Protein AF-A0A532C440-F1 (afdb_monomer)

Nearest PDB structures (foldseek):
  8b2l-assembly1_S1  TM=4.451E-01  e=2.153E+00  Nicotiana tabacum
  6th6-assembly1_BQ  TM=4.194E-01  e=4.060E+00  Thermococcus kodakarensis KOD1
  1vlc-assembly1_A-2  TM=3.822E-01  e=8.694E+00  Thermotoga maritima

pLDDT: mean 82.46, std 15.95, range [37.84, 97.25]

Secondary structure (DSSP, 8-state):
--------TTHHHHHHHHHHHHHHHHHHHHHHHHHHHHHHHHHHHHHHHHHHHHSPPP-S----------HHHHHHH-SSSPPHHHHHHHHHHHHHTT-S-EEE-----S---SHHHHHHHHHHHHHHHHTTEEE-------S-------

Solvent-accessible surface area (backbone atoms only — not comparable to full-atom values): 9547 Å² total; per-residue (Å²): 133,88,81,87,82,83,77,77,83,71,56,65,66,53,55,52,51,54,50,51,53,51,51,52,50,51,52,50,52,49,50,49,46,69,66,41,61,59,59,52,50,52,50,50,51,55,50,49,53,51,45,46,69,77,56,60,81,78,81,87,68,80,93,72,83,87,88,78,90,47,74,68,52,35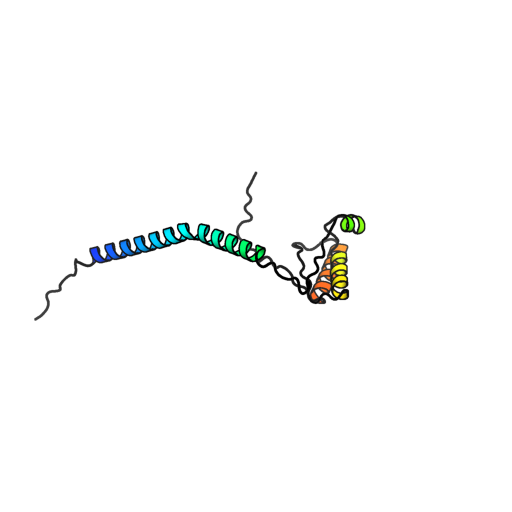,72,73,74,43,70,82,85,68,63,38,43,59,54,20,54,49,54,51,50,48,43,75,74,67,52,82,65,44,78,50,94,71,90,78,92,70,82,51,85,49,77,68,33,45,55,8,48,54,44,24,53,49,40,48,70,74,42,59,56,46,72,79,76,82,83,77,74,97,71,75,88,70,91,71,83,137

Structure (mmCIF, N/CA/C/O backbone):
data_AF-A0A532C440-F1
#
_entry.id   AF-A0A532C440-F1
#
loop_
_atom_site.group_PDB
_atom_site.id
_atom_site.type_symbol
_atom_site.label_atom_id
_atom_site.label_alt_id
_atom_site.label_comp_id
_atom_site.label_asym_id
_atom_site.label_entity_id
_atom_site.label_seq_id
_atom_site.pdbx_PDB_ins_code
_atom_site.Cartn_x
_atom_site.Cartn_y
_atom_site.Cartn_z
_atom_site.occupancy
_atom_site.B_iso_or_equiv
_atom_site.auth_seq_id
_atom_site.auth_comp_id
_atom_site.auth_asym_id
_atom_site.auth_atom_id
_atom_site.pdbx_PDB_model_num
ATOM 1 N N . MET A 1 1 ? -11.428 55.504 66.925 1.00 37.84 1 MET A N 1
ATOM 2 C CA . MET A 1 1 ? -10.744 55.033 65.698 1.00 37.84 1 MET A CA 1
ATOM 3 C C . MET A 1 1 ? -10.077 53.702 66.033 1.00 37.84 1 MET A C 1
ATOM 5 O O . MET A 1 1 ? -9.370 53.668 67.023 1.00 37.84 1 MET A O 1
ATOM 9 N N . SER A 1 2 ? -10.497 52.566 65.455 1.00 51.28 2 SER A N 1
ATOM 10 C CA . SER A 1 2 ? -10.005 52.047 64.154 1.00 51.28 2 SER A CA 1
ATOM 11 C C . SER A 1 2 ? -8.482 51.802 64.246 1.00 51.28 2 SER A C 1
ATOM 13 O O . SER A 1 2 ? -7.776 52.776 64.452 1.00 51.28 2 SER A O 1
ATOM 15 N N . LEU A 1 3 ? -7.858 50.620 64.175 1.00 49.94 3 LEU A N 1
ATOM 16 C CA . LEU A 1 3 ? -8.181 49.266 63.715 1.00 49.94 3 LEU A CA 1
ATOM 17 C C . LEU A 1 3 ? -7.253 48.290 64.465 1.00 49.94 3 LEU A C 1
ATOM 19 O O . LEU A 1 3 ? -6.048 48.533 64.506 1.00 49.94 3 LEU A O 1
ATOM 23 N N . LEU A 1 4 ? -7.764 47.178 64.998 1.00 48.38 4 LEU A N 1
ATOM 24 C CA . LEU A 1 4 ? -6.918 46.022 65.311 1.00 48.38 4 LEU A CA 1
ATOM 25 C C . LEU A 1 4 ? -6.998 45.062 64.124 1.00 48.38 4 LEU A C 1
ATOM 27 O O . LEU A 1 4 ? -8.053 44.532 63.792 1.00 48.38 4 LEU A O 1
ATOM 31 N N . VAL A 1 5 ? -5.867 44.947 63.433 1.00 61.62 5 VAL A N 1
ATOM 32 C CA . VAL A 1 5 ? -5.621 44.055 62.302 1.00 61.62 5 VAL A CA 1
ATOM 33 C C . VAL A 1 5 ? -5.594 42.619 62.823 1.00 61.62 5 VAL A C 1
ATOM 35 O O . VAL A 1 5 ? -4.622 42.204 63.452 1.00 61.62 5 VAL A O 1
ATOM 38 N N . ASP A 1 6 ? -6.654 41.859 62.551 1.00 53.81 6 ASP A N 1
ATOM 39 C CA . ASP A 1 6 ? -6.675 40.412 62.769 1.00 53.81 6 ASP A CA 1
ATOM 40 C C . ASP A 1 6 ? -5.795 39.719 61.719 1.00 53.81 6 ASP A C 1
ATOM 42 O O . ASP A 1 6 ? -6.166 39.502 60.562 1.00 53.81 6 ASP A O 1
ATOM 46 N N . TRP A 1 7 ? -4.573 39.393 62.133 1.00 59.72 7 TRP A N 1
ATOM 47 C CA . TRP A 1 7 ? -3.581 38.673 61.343 1.00 59.72 7 TRP A CA 1
ATOM 48 C C . TRP A 1 7 ? -3.955 37.178 61.297 1.00 59.72 7 TRP A C 1
ATOM 50 O O . TRP A 1 7 ? -3.841 36.450 62.284 1.00 59.72 7 TRP A O 1
ATOM 60 N N . ARG A 1 8 ? -4.448 36.710 60.141 1.00 59.38 8 ARG A N 1
ATOM 61 C CA . ARG A 1 8 ? -4.908 35.329 59.888 1.00 59.38 8 ARG A CA 1
ATOM 62 C C . ARG A 1 8 ? -3.755 34.310 59.894 1.00 59.38 8 ARG A C 1
ATOM 64 O O . ARG A 1 8 ? -3.289 33.864 58.851 1.00 59.38 8 ARG A O 1
ATOM 71 N N . TRP A 1 9 ? -3.364 33.832 61.074 1.00 56.38 9 TRP A N 1
ATOM 72 C CA . TRP A 1 9 ? -2.458 32.679 61.244 1.00 56.38 9 TRP A CA 1
ATOM 73 C C . TRP A 1 9 ? -3.090 31.317 60.848 1.00 56.38 9 TRP A C 1
ATOM 75 O O . TRP A 1 9 ? -2.424 30.282 60.874 1.00 56.38 9 TRP A O 1
ATOM 85 N N . ALA A 1 10 ? -4.374 31.279 60.466 1.00 54.25 10 ALA A N 1
ATOM 86 C CA . ALA A 1 10 ? -5.148 30.043 60.281 1.00 54.25 10 ALA A CA 1
ATOM 87 C C . ALA A 1 10 ? -5.065 29.399 58.876 1.00 54.25 10 ALA A C 1
ATOM 89 O O . ALA A 1 10 ? -5.540 28.274 58.688 1.00 54.25 10 ALA A O 1
ATOM 90 N N . ASP A 1 11 ? -4.452 30.059 57.888 1.00 57.12 11 ASP A N 1
ATOM 91 C CA . ASP A 1 11 ? -4.533 29.625 56.482 1.00 57.12 11 ASP A CA 1
ATOM 92 C C . ASP A 1 11 ? -3.524 28.520 56.092 1.00 57.12 11 ASP A C 1
ATOM 94 O O . ASP A 1 11 ? -3.751 27.771 55.137 1.00 57.12 11 ASP A O 1
ATOM 98 N N . TRP A 1 12 ? -2.459 28.308 56.874 1.00 54.03 12 TRP A N 1
ATOM 99 C CA . TRP A 1 12 ? -1.392 27.347 56.546 1.00 54.03 12 TRP A CA 1
ATOM 100 C C . TRP A 1 12 ? -1.843 25.880 56.643 1.00 54.03 12 TRP A C 1
ATOM 102 O O . TRP A 1 12 ? -1.482 25.054 55.801 1.00 54.03 12 TRP A O 1
ATOM 112 N N . ARG A 1 13 ? -2.713 25.543 57.609 1.00 56.09 13 ARG A N 1
ATOM 113 C CA . ARG A 1 13 ? -3.290 24.186 57.718 1.00 56.09 13 ARG A CA 1
ATOM 114 C C . ARG A 1 13 ? -4.317 23.905 56.619 1.00 56.09 13 ARG A C 1
ATOM 116 O O . ARG A 1 13 ? -4.471 22.758 56.200 1.00 56.09 13 ARG A O 1
ATOM 123 N N . GLN A 1 14 ? -5.016 24.934 56.132 1.00 55.47 14 GLN A N 1
ATOM 124 C CA . GLN A 1 14 ? -5.978 24.788 55.035 1.00 55.47 14 GLN A CA 1
ATOM 125 C C . GLN A 1 14 ? -5.274 24.589 53.690 1.00 55.47 14 GLN A C 1
ATOM 127 O O . GLN A 1 14 ? -5.691 23.733 52.911 1.00 55.47 14 GLN A O 1
ATOM 132 N N . ALA A 1 15 ? -4.175 25.313 53.453 1.00 57.50 15 ALA A N 1
ATOM 133 C CA . ALA A 1 15 ? -3.333 25.136 52.274 1.00 57.50 15 ALA A CA 1
ATOM 134 C C . ALA A 1 15 ? -2.695 23.734 52.222 1.00 57.50 15 ALA A C 1
ATOM 136 O O . ALA A 1 15 ? -2.714 23.094 51.172 1.00 57.50 15 ALA A O 1
ATOM 137 N N . GLY A 1 16 ? -2.209 23.215 53.358 1.00 61.47 16 GLY A N 1
ATOM 138 C CA . GLY A 1 16 ? -1.684 21.847 53.462 1.00 61.47 16 GLY A CA 1
ATOM 139 C C . GLY A 1 16 ? -2.743 20.770 53.193 1.00 61.47 16 GLY A C 1
ATOM 140 O O . GLY A 1 16 ? -2.524 19.882 52.373 1.00 61.47 16 GLY A O 1
ATOM 141 N N . ARG A 1 17 ? -3.937 20.882 53.797 1.00 65.81 17 ARG A N 1
ATOM 142 C CA . ARG A 1 17 ? -5.043 19.931 53.560 1.00 65.81 17 ARG A CA 1
ATOM 143 C C . ARG A 1 17 ? -5.548 19.934 52.120 1.00 65.81 17 ARG A C 1
ATOM 145 O O . ARG A 1 17 ? -5.862 18.866 51.606 1.00 65.81 17 ARG A O 1
ATOM 152 N N . ARG A 1 18 ? -5.610 21.099 51.462 1.00 69.88 18 ARG A N 1
ATOM 153 C CA . ARG A 1 18 ? -5.982 21.218 50.038 1.00 69.88 18 ARG A CA 1
ATOM 154 C C . ARG A 1 18 ? -4.968 20.533 49.118 1.00 69.88 18 ARG A C 1
ATOM 156 O O . ARG A 1 18 ? -5.362 19.850 48.182 1.00 69.88 18 ARG A O 1
ATOM 163 N N . LYS A 1 19 ? -3.671 20.656 49.418 1.00 75.56 19 LYS A N 1
ATOM 164 C CA . LYS A 1 19 ? -2.610 19.961 48.669 1.00 75.56 19 LYS A CA 1
ATOM 165 C C . LYS A 1 19 ? -2.661 18.443 48.865 1.00 75.56 19 LYS A C 1
ATOM 167 O O . LYS A 1 19 ? -2.549 17.709 47.892 1.00 75.56 19 LYS A O 1
ATOM 172 N N . VAL A 1 20 ? -2.893 17.974 50.094 1.00 85.44 20 VAL A N 1
ATOM 173 C CA . VAL A 1 20 ? -3.016 16.534 50.395 1.00 85.44 20 VAL A CA 1
ATOM 174 C C . VAL A 1 20 ? -4.255 15.928 49.736 1.00 85.44 20 VAL A C 1
ATOM 176 O O . VAL A 1 20 ? -4.159 14.874 49.121 1.00 85.44 20 VAL A O 1
ATOM 179 N N . SER A 1 21 ? -5.404 16.602 49.802 1.00 86.75 21 SER A N 1
ATOM 180 C CA . SER A 1 21 ? -6.624 16.134 49.124 1.00 86.75 21 SER A CA 1
ATOM 181 C C . SER A 1 21 ? -6.464 16.111 47.602 1.00 86.75 21 SER A C 1
ATOM 183 O O . SER A 1 21 ? -6.871 15.137 46.976 1.00 86.75 21 SER A O 1
ATOM 185 N N . GLY A 1 22 ? -5.791 17.106 47.015 1.00 89.38 22 GLY A N 1
ATOM 186 C CA . GLY A 1 22 ? -5.419 17.079 45.598 1.00 89.38 22 GLY A CA 1
ATOM 187 C C . GLY A 1 22 ? -4.533 15.881 45.237 1.00 89.38 22 GLY A C 1
ATOM 188 O O . GLY A 1 22 ? -4.834 15.166 44.286 1.00 89.38 22 GLY A O 1
ATOM 189 N N . LEU A 1 23 ? -3.489 15.607 46.028 1.00 93.38 23 LEU A N 1
ATOM 190 C CA . LEU A 1 23 ? -2.597 14.462 45.812 1.00 93.38 23 LEU A CA 1
ATOM 191 C C . LEU A 1 23 ? -3.340 13.122 45.913 1.00 93.38 23 LEU A C 1
ATOM 193 O O . LEU A 1 23 ? -3.135 12.245 45.081 1.00 93.38 23 LEU A O 1
ATOM 197 N N . VAL A 1 24 ? -4.232 12.974 46.894 1.00 94.94 24 VAL A N 1
ATOM 198 C CA . VAL A 1 24 ? -5.045 11.760 47.063 1.00 94.94 24 VAL A CA 1
ATOM 199 C C . VAL A 1 24 ? -5.962 11.535 45.861 1.00 94.94 24 VAL A C 1
ATOM 201 O O . VAL A 1 24 ? -6.047 10.413 45.370 1.00 94.94 24 VAL A O 1
ATOM 204 N N . VAL A 1 25 ? -6.609 12.586 45.347 1.00 94.94 25 VAL A N 1
ATOM 205 C CA . VAL A 1 25 ? -7.450 12.484 44.143 1.00 94.94 25 VAL A CA 1
ATOM 206 C C . VAL A 1 25 ? -6.616 12.085 42.926 1.00 94.94 25 VAL A C 1
ATOM 208 O O . VAL A 1 25 ? -7.018 11.189 42.191 1.00 94.94 25 VAL A O 1
ATOM 211 N N . VAL A 1 26 ? -5.438 12.686 42.734 1.00 94.12 26 VAL A N 1
ATOM 212 C CA . VAL A 1 26 ? -4.533 12.319 41.631 1.00 94.12 26 VAL A CA 1
ATOM 213 C C . VAL A 1 26 ? -4.104 10.855 41.733 1.00 94.12 26 VAL A C 1
ATOM 215 O O . VAL A 1 26 ? -4.179 10.138 40.740 1.00 94.12 26 VAL A O 1
ATOM 218 N N . LEU A 1 27 ? -3.716 10.383 42.921 1.00 95.00 27 LEU A N 1
ATOM 219 C CA . LEU A 1 27 ? -3.328 8.986 43.141 1.00 95.00 27 LEU A CA 1
ATOM 220 C C . LEU A 1 27 ? -4.491 8.012 42.913 1.00 95.00 27 LEU A C 1
ATOM 222 O O . LEU A 1 27 ? -4.282 6.948 42.336 1.00 95.00 27 LEU A O 1
ATOM 226 N N . LEU A 1 28 ? -5.714 8.376 43.312 1.00 94.62 28 LEU A N 1
ATOM 227 C CA . LEU A 1 28 ? -6.918 7.585 43.039 1.00 94.62 28 LEU A CA 1
ATOM 228 C C . LEU A 1 28 ? -7.208 7.487 41.541 1.00 94.62 28 LEU A C 1
ATOM 230 O O . LEU A 1 28 ? -7.506 6.401 41.050 1.00 94.62 28 LEU A O 1
ATOM 234 N N . LEU A 1 29 ? -7.102 8.598 40.811 1.00 91.69 29 LEU A N 1
ATOM 235 C CA . LEU A 1 29 ? -7.294 8.609 39.361 1.00 91.69 29 LEU A CA 1
ATOM 236 C C . LEU A 1 29 ? -6.210 7.797 38.648 1.00 91.69 29 LEU A C 1
ATOM 238 O O . LEU A 1 29 ? -6.539 7.037 37.742 1.00 91.69 29 LEU A O 1
ATOM 242 N N . LEU A 1 30 ? -4.951 7.889 39.090 1.00 88.94 30 LEU A N 1
ATOM 243 C CA . LEU A 1 30 ? -3.855 7.068 38.572 1.00 88.94 30 LEU A CA 1
ATOM 244 C C . LEU A 1 30 ? -4.111 5.579 38.834 1.00 88.94 30 LEU A C 1
ATOM 246 O O . LEU A 1 30 ? -4.007 4.764 37.923 1.00 88.94 30 LEU A O 1
ATOM 250 N N . GLY A 1 31 ? -4.483 5.225 40.066 1.00 88.50 31 GLY A N 1
ATOM 251 C CA . GLY A 1 31 ? -4.796 3.849 40.446 1.00 88.50 31 GLY A CA 1
ATOM 252 C C . GLY A 1 31 ? -5.974 3.288 39.652 1.00 88.50 31 GLY A C 1
ATOM 253 O O . GLY A 1 31 ? -5.907 2.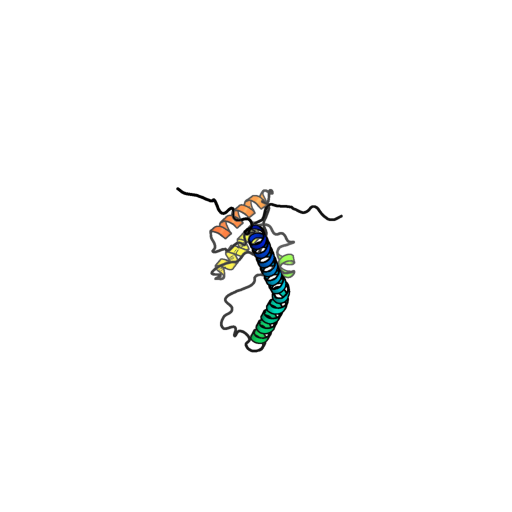160 39.180 1.00 88.50 31 GLY A O 1
ATOM 254 N N . CYS A 1 32 ? -7.014 4.095 39.436 1.00 87.31 32 CYS A N 1
ATOM 255 C CA . CYS A 1 32 ? -8.147 3.754 38.579 1.00 87.31 32 CYS A CA 1
ATOM 256 C C . CYS A 1 32 ? -7.694 3.547 37.125 1.00 87.31 32 CYS A C 1
ATOM 258 O O . CYS A 1 32 ? -7.980 2.513 36.532 1.00 87.31 32 CYS A O 1
ATOM 260 N N . HIS A 1 33 ? -6.910 4.474 36.571 1.00 81.81 33 HIS A N 1
ATOM 261 C CA . HIS A 1 33 ? -6.363 4.347 35.223 1.00 81.81 33 HIS A CA 1
ATOM 262 C C . HIS A 1 33 ? -5.578 3.036 35.064 1.00 81.81 33 HIS A C 1
ATOM 264 O O . HIS A 1 33 ? -5.952 2.207 34.243 1.00 81.81 33 HIS A O 1
ATOM 270 N N . PHE A 1 34 ? -4.591 2.762 35.920 1.00 80.62 34 PHE A N 1
ATOM 271 C CA . PHE A 1 34 ? -3.804 1.526 35.834 1.00 80.62 34 PHE A CA 1
ATOM 272 C C . PHE A 1 34 ? -4.619 0.252 36.094 1.00 80.62 34 PHE A C 1
ATOM 274 O O . PHE A 1 34 ? -4.344 -0.785 35.491 1.00 80.62 34 PHE A O 1
ATOM 281 N N . ALA A 1 35 ? -5.632 0.310 36.962 1.00 79.44 35 ALA A N 1
ATOM 282 C CA . ALA A 1 35 ? -6.492 -0.835 37.245 1.00 79.44 35 ALA A CA 1
ATOM 283 C C . ALA A 1 35 ? -7.438 -1.177 36.084 1.00 79.44 35 ALA A C 1
ATOM 285 O O . ALA A 1 35 ? -7.802 -2.342 35.930 1.00 79.44 35 ALA A O 1
ATOM 286 N N . PHE A 1 36 ? -7.837 -0.195 35.270 1.00 75.69 36 PHE A N 1
ATOM 287 C CA . PHE A 1 36 ? -8.878 -0.373 34.255 1.00 75.69 36 PHE A CA 1
ATOM 288 C C . PHE A 1 36 ? -8.386 -0.304 32.804 1.00 75.69 36 PHE A C 1
ATOM 290 O O . PHE A 1 36 ? -9.053 -0.870 31.939 1.00 75.69 36 PHE A O 1
ATOM 297 N N . ASP A 1 37 ? -7.228 0.295 32.519 1.00 73.31 37 ASP A N 1
ATOM 298 C CA . ASP A 1 37 ? -6.726 0.478 31.146 1.00 73.31 37 ASP A CA 1
ATOM 299 C C . ASP A 1 37 ? -6.478 -0.863 30.421 1.00 73.31 37 ASP A C 1
ATOM 301 O O . ASP A 1 37 ? -6.895 -1.070 29.277 1.00 73.31 37 ASP A O 1
ATOM 305 N N . GLY A 1 38 ? -5.909 -1.843 31.132 1.00 73.94 38 GLY A N 1
ATOM 306 C CA . GLY A 1 38 ? -5.685 -3.198 30.615 1.00 73.94 38 GLY A CA 1
ATOM 307 C C . GLY A 1 38 ? -6.945 -4.078 30.599 1.00 73.94 38 GLY A C 1
ATOM 308 O O . GLY A 1 38 ? -7.316 -4.594 29.541 1.00 73.94 38 GLY A O 1
ATOM 309 N N . PRO A 1 39 ? -7.625 -4.294 31.743 1.00 78.94 39 PRO A N 1
ATOM 310 C CA . PRO A 1 39 ? -8.760 -5.215 31.815 1.00 78.94 39 PRO A CA 1
ATOM 311 C C . PRO A 1 39 ? -9.963 -4.806 30.959 1.00 78.94 39 PRO A C 1
ATOM 313 O O . PRO A 1 39 ? -10.577 -5.678 30.343 1.00 78.94 39 PRO A O 1
ATOM 316 N N . LEU A 1 40 ? -10.286 -3.508 30.867 1.00 81.31 40 LEU A N 1
ATOM 317 C CA . LEU A 1 40 ? -11.397 -3.045 30.026 1.00 81.31 40 LEU A CA 1
ATOM 318 C C . LEU A 1 40 ? -11.091 -3.214 28.540 1.00 81.31 40 LEU A C 1
ATOM 320 O O . LEU A 1 40 ? -11.976 -3.601 27.778 1.00 81.31 40 LEU A O 1
ATOM 324 N N . SER A 1 41 ? -9.846 -2.968 28.128 1.00 82.88 41 SER A N 1
ATOM 325 C CA . SER A 1 41 ? -9.427 -3.163 26.738 1.00 82.88 41 SER A CA 1
ATOM 326 C C . SER A 1 41 ? -9.526 -4.632 26.330 1.00 82.88 41 SER A C 1
ATOM 328 O O . SER A 1 41 ? -10.161 -4.937 25.323 1.00 82.88 41 SER A O 1
ATOM 330 N N . ARG A 1 42 ? -9.053 -5.554 27.180 1.00 83.69 42 ARG A N 1
ATOM 331 C CA . ARG A 1 42 ? -9.195 -7.003 26.944 1.00 83.69 42 ARG A CA 1
ATOM 332 C C . ARG A 1 42 ? -10.652 -7.454 26.904 1.00 83.69 42 ARG A C 1
ATOM 334 O O . ARG A 1 42 ? -11.013 -8.295 26.085 1.00 83.69 42 ARG A O 1
ATOM 341 N N . LEU A 1 43 ? -11.498 -6.922 27.789 1.00 88.19 43 LEU A N 1
ATOM 342 C CA . LEU A 1 43 ? -12.926 -7.242 27.795 1.00 88.19 43 LEU A CA 1
ATOM 343 C C . LEU A 1 43 ? -13.603 -6.753 26.510 1.00 88.19 43 LEU A C 1
ATOM 345 O O . LEU A 1 43 ? -14.397 -7.485 25.921 1.00 88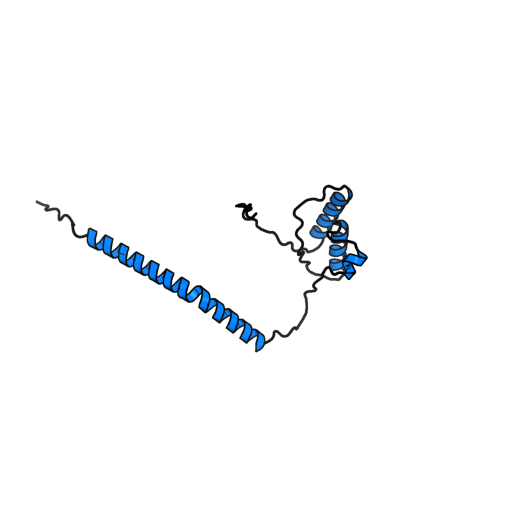.19 43 LEU A O 1
ATOM 349 N N . ARG A 1 44 ? -13.263 -5.543 26.053 1.00 87.75 44 ARG A N 1
ATOM 350 C CA . ARG A 1 44 ? -13.757 -4.967 24.798 1.00 87.75 44 ARG A CA 1
ATOM 351 C C . ARG A 1 44 ? -13.335 -5.805 23.594 1.00 87.75 44 ARG A C 1
ATOM 353 O O . ARG A 1 44 ? -14.198 -6.154 22.799 1.00 87.75 44 ARG A O 1
ATOM 360 N N . GLU A 1 45 ? -12.054 -6.149 23.483 1.00 90.69 45 GLU A N 1
ATOM 361 C CA . GLU A 1 45 ? -11.522 -6.993 22.402 1.00 90.69 45 GLU A CA 1
ATOM 362 C C . GLU A 1 45 ? -12.216 -8.355 22.380 1.00 90.69 45 GLU A C 1
ATOM 364 O O . GLU A 1 45 ? -12.775 -8.752 21.365 1.00 90.69 45 GLU A O 1
ATOM 369 N N . ARG A 1 46 ? -12.322 -9.016 23.537 1.00 90.56 46 ARG A N 1
ATOM 370 C CA . ARG A 1 46 ? -12.986 -10.320 23.633 1.00 90.56 46 ARG A CA 1
ATOM 371 C C . ARG A 1 46 ? -14.476 -10.256 23.296 1.00 90.56 46 ARG A C 1
ATOM 373 O O . ARG A 1 46 ? -15.011 -1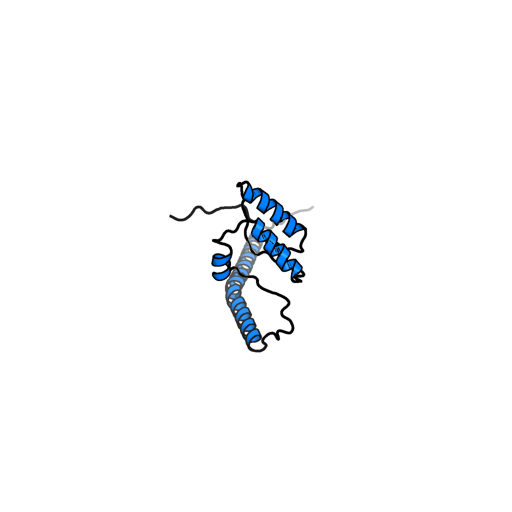1.182 22.694 1.00 90.56 46 ARG A O 1
ATOM 380 N N . THR A 1 47 ? -15.152 -9.173 23.679 1.00 91.50 47 THR A N 1
ATOM 381 C CA . THR A 1 47 ? -16.560 -8.942 23.319 1.00 91.50 47 THR A CA 1
ATOM 382 C C . THR A 1 47 ? -16.705 -8.691 21.820 1.00 91.50 47 THR A C 1
ATOM 384 O O . THR A 1 47 ? -17.644 -9.192 21.206 1.00 91.50 47 THR A O 1
ATOM 387 N N . TYR A 1 48 ? -15.768 -7.952 21.222 1.00 90.00 48 TYR A N 1
ATOM 388 C CA . TYR A 1 48 ? -15.732 -7.700 19.786 1.00 90.00 48 TYR A CA 1
ATOM 389 C C . TYR A 1 48 ? -15.512 -8.991 18.993 1.00 90.00 48 TYR A C 1
ATOM 391 O O . TYR A 1 48 ? -16.280 -9.270 18.075 1.00 90.00 48 TYR A O 1
ATOM 399 N N . ASP A 1 49 ? -14.544 -9.818 19.392 1.00 91.88 49 ASP A N 1
ATOM 400 C CA . ASP A 1 49 ? -14.282 -11.120 18.771 1.00 91.88 49 ASP A CA 1
ATOM 401 C C . ASP A 1 49 ? -15.498 -12.044 18.874 1.00 91.88 49 ASP A C 1
ATOM 403 O O . ASP A 1 49 ? -15.893 -12.690 17.904 1.00 91.88 49 ASP A O 1
ATOM 407 N N . PHE A 1 50 ? -16.145 -12.072 20.042 1.00 94.19 50 PHE A N 1
ATOM 408 C CA . PHE A 1 50 ? -17.358 -12.858 20.245 1.00 94.19 50 PHE A CA 1
ATOM 409 C C . PHE A 1 50 ? -18.508 -12.380 19.351 1.00 94.19 50 PHE A C 1
ATOM 411 O O . PHE A 1 50 ? -19.223 -13.194 18.766 1.00 94.19 50 PHE A O 1
ATOM 418 N N . TYR A 1 51 ? -18.660 -11.064 19.193 1.00 91.88 51 TYR A N 1
ATOM 419 C CA . TYR A 1 51 ? -19.632 -10.488 18.272 1.00 91.88 51 TYR A CA 1
ATOM 420 C C . TYR A 1 51 ? -19.318 -10.843 16.811 1.00 91.88 51 TYR A C 1
ATOM 422 O O . TYR A 1 51 ? -20.223 -11.246 16.087 1.00 91.88 51 TYR A O 1
ATOM 430 N N . GLN A 1 52 ? -18.053 -10.758 16.385 1.00 91.06 52 GLN A N 1
ATOM 431 C CA . GLN A 1 52 ? -17.613 -11.146 15.036 1.00 91.06 52 GLN A CA 1
ATOM 432 C C . GLN A 1 52 ? -17.864 -12.636 14.756 1.00 91.06 52 GLN A C 1
ATOM 434 O O . GLN A 1 52 ? -18.235 -12.997 13.641 1.00 91.06 52 GLN A O 1
ATOM 439 N N . PHE A 1 53 ? -17.699 -13.495 15.766 1.00 91.62 53 PHE A N 1
ATOM 440 C CA . PHE A 1 53 ? -18.001 -14.922 15.666 1.00 91.62 53 PHE A CA 1
ATOM 441 C C . PHE A 1 53 ? -19.508 -15.192 15.538 1.00 91.62 53 PHE A C 1
ATOM 443 O O . PHE A 1 53 ? -19.921 -15.984 14.695 1.00 91.62 53 PHE A O 1
ATOM 450 N N . LEU A 1 54 ? -20.334 -14.535 16.360 1.00 94.25 54 LEU A N 1
ATOM 451 C CA . LEU A 1 54 ? -21.791 -14.716 16.349 1.00 94.25 54 LEU A CA 1
ATOM 452 C C . LEU A 1 54 ? -22.474 -14.082 15.135 1.00 94.25 54 LEU A C 1
ATOM 454 O O . LEU A 1 54 ? -23.471 -14.608 14.642 1.00 94.25 54 LEU A O 1
ATOM 458 N N . ALA A 1 55 ? -21.957 -12.951 14.666 1.00 90.75 55 ALA A N 1
ATOM 459 C CA . ALA A 1 55 ? -22.483 -12.205 13.535 1.00 90.75 55 ALA A CA 1
ATOM 460 C C . ALA A 1 55 ? -21.370 -11.942 12.505 1.00 90.75 55 ALA A C 1
ATOM 462 O O . ALA A 1 55 ? -20.938 -10.793 12.345 1.00 90.75 55 ALA A O 1
ATOM 463 N N . PRO A 1 56 ? -20.907 -12.983 11.781 1.00 87.06 56 PRO A N 1
ATOM 464 C CA . PRO A 1 56 ? -19.925 -12.807 10.724 1.00 87.06 56 PRO A CA 1
ATOM 465 C C . PRO A 1 56 ? -20.443 -11.815 9.689 1.00 87.06 56 PRO A C 1
ATOM 467 O O . PRO A 1 56 ? -21.608 -11.859 9.276 1.00 87.06 56 PRO A O 1
ATOM 470 N N . ARG A 1 57 ? -19.568 -10.917 9.236 1.00 81.94 57 ARG A N 1
ATOM 471 C CA . ARG A 1 57 ? -19.924 -9.956 8.193 1.00 81.94 57 ARG A CA 1
ATOM 472 C C . ARG A 1 57 ? -20.293 -10.704 6.910 1.00 81.94 57 ARG A C 1
ATOM 474 O O . ARG A 1 57 ? -19.469 -11.412 6.338 1.00 81.94 57 ARG A O 1
ATOM 481 N N . GLN A 1 58 ? -21.513 -10.493 6.428 1.00 81.56 58 GLN A N 1
ATOM 482 C CA . GLN A 1 58 ? -21.945 -10.963 5.112 1.00 81.56 58 GLN A CA 1
ATOM 483 C C . GLN A 1 58 ? -21.152 -10.203 4.035 1.00 81.56 58 GLN A C 1
ATOM 485 O O . GLN A 1 58 ? -21.188 -8.970 3.985 1.00 81.56 58 GLN A O 1
ATOM 490 N N . VAL A 1 59 ? -20.397 -10.917 3.197 1.00 76.38 59 VAL A N 1
ATOM 491 C CA . VAL A 1 59 ? -19.597 -10.315 2.118 1.00 76.38 59 VAL A CA 1
ATOM 492 C C . VAL A 1 59 ? -20.513 -10.048 0.924 1.00 76.38 59 VAL A C 1
ATOM 494 O O . VAL A 1 59 ? -20.669 -10.885 0.044 1.00 76.38 59 VAL A O 1
ATOM 497 N N . THR A 1 60 ? -21.172 -8.890 0.913 1.00 73.19 60 THR A N 1
ATOM 498 C CA . THR A 1 60 ? -22.132 -8.520 -0.146 1.00 73.19 60 THR A CA 1
ATOM 499 C C . THR A 1 60 ? -21.443 -8.057 -1.433 1.00 73.19 60 THR A C 1
ATOM 501 O O . THR A 1 60 ? -21.993 -8.180 -2.523 1.00 73.19 60 THR A O 1
ATOM 504 N N . SER A 1 61 ? -20.224 -7.530 -1.320 1.00 76.50 61 SER A N 1
ATOM 505 C CA . SER A 1 61 ? -19.339 -7.208 -2.435 1.00 76.50 61 SER A CA 1
ATOM 506 C C . SER A 1 61 ? -17.894 -7.264 -1.947 1.00 76.50 61 SER A C 1
ATOM 508 O O . SER A 1 61 ? -17.618 -6.954 -0.787 1.00 76.50 61 SER A O 1
ATOM 510 N N . ASN A 1 62 ? -16.970 -7.663 -2.823 1.00 68.38 62 ASN A N 1
ATOM 511 C CA . ASN A 1 62 ? -15.538 -7.638 -2.535 1.00 68.38 62 ASN A CA 1
ATOM 512 C C . ASN A 1 62 ? -14.883 -6.535 -3.387 1.00 68.38 62 ASN A C 1
ATOM 514 O O . ASN A 1 62 ? -14.270 -6.828 -4.411 1.00 68.38 62 ASN A O 1
ATOM 518 N N . PRO A 1 63 ? -15.069 -5.247 -3.036 1.00 82.75 63 PRO A N 1
ATOM 519 C CA . PRO A 1 63 ? -14.582 -4.126 -3.841 1.00 82.75 63 PRO A CA 1
ATOM 520 C C . PRO A 1 63 ? -13.058 -3.943 -3.763 1.00 82.75 63 PRO A C 1
ATOM 522 O O . PRO A 1 63 ? -12.524 -3.029 -4.385 1.00 82.75 63 PRO A O 1
ATOM 525 N N . VAL A 1 64 ? -12.361 -4.769 -2.977 1.00 88.75 64 VAL A N 1
ATOM 526 C CA . VAL A 1 64 ? -10.918 -4.681 -2.750 1.00 88.75 64 VAL A CA 1
ATOM 527 C C . VAL A 1 64 ? -10.246 -5.917 -3.329 1.00 88.75 64 VAL A C 1
ATOM 529 O O . VAL A 1 64 ? -10.586 -7.044 -2.975 1.00 88.75 64 VAL A O 1
ATOM 532 N N . VAL A 1 65 ? -9.260 -5.688 -4.193 1.00 91.31 65 VAL A N 1
ATOM 533 C CA . VAL A 1 65 ? -8.385 -6.724 -4.744 1.00 91.31 65 VAL A CA 1
ATOM 534 C C . VAL A 1 65 ? -6.987 -6.501 -4.184 1.00 91.31 65 VAL A C 1
ATOM 536 O O . VAL A 1 65 ? -6.458 -5.392 -4.258 1.00 91.31 65 VAL A O 1
ATOM 539 N N . ILE A 1 66 ? -6.396 -7.550 -3.616 1.00 92.50 66 ILE A N 1
ATOM 540 C CA . ILE A 1 66 ? -5.021 -7.523 -3.116 1.00 92.50 66 ILE A CA 1
ATOM 541 C C . ILE A 1 66 ? -4.114 -8.054 -4.221 1.00 92.50 66 ILE A C 1
ATOM 543 O O . ILE A 1 66 ? -4.274 -9.189 -4.665 1.00 92.50 66 ILE A O 1
ATOM 547 N N . VAL A 1 67 ? -3.159 -7.233 -4.650 1.00 93.00 67 VAL A N 1
ATOM 548 C CA . VAL A 1 67 ? -2.106 -7.634 -5.586 1.00 93.00 67 VAL A CA 1
ATOM 549 C C . VAL A 1 67 ? -0.848 -7.910 -4.770 1.00 93.00 67 VAL A C 1
ATOM 551 O O . VAL A 1 67 ? -0.197 -6.981 -4.296 1.00 93.00 67 VA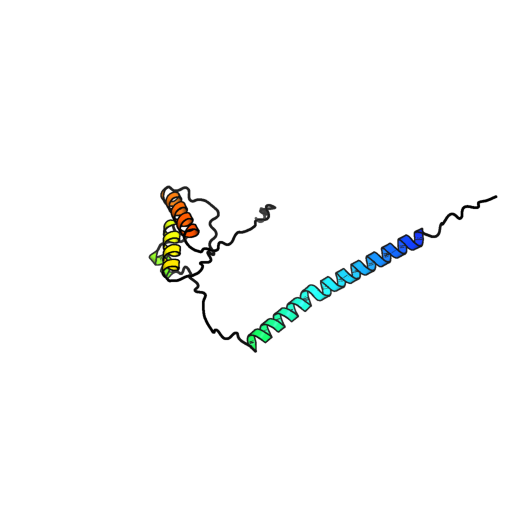L A O 1
ATOM 554 N N . SER A 1 68 ? -0.543 -9.188 -4.554 1.00 93.44 68 SER A N 1
ATOM 555 C CA . SER A 1 68 ? 0.650 -9.633 -3.829 1.00 93.44 68 SER A CA 1
ATOM 556 C C . SER A 1 68 ? 1.781 -9.991 -4.787 1.00 93.44 68 SER A C 1
ATOM 558 O O . SER A 1 68 ? 1.535 -10.526 -5.865 1.00 93.44 68 SER A O 1
ATOM 560 N N . ILE A 1 69 ? 3.021 -9.760 -4.362 1.00 93.00 69 ILE A N 1
ATOM 561 C CA . ILE A 1 69 ? 4.213 -10.260 -5.052 1.00 93.00 69 ILE A CA 1
ATOM 562 C C . ILE A 1 69 ? 4.546 -11.629 -4.461 1.00 93.00 69 ILE A C 1
ATOM 564 O O . ILE A 1 69 ? 4.837 -11.727 -3.270 1.00 93.00 69 ILE A O 1
ATOM 568 N N . ASP A 1 70 ? 4.479 -12.671 -5.282 1.00 93.62 70 ASP A N 1
ATOM 569 C CA . ASP A 1 70 ? 4.735 -14.059 -4.894 1.00 93.62 70 ASP A CA 1
ATOM 570 C C . ASP A 1 70 ? 5.971 -14.643 -5.601 1.00 93.62 70 ASP A C 1
ATOM 572 O O . ASP A 1 70 ? 6.593 -14.013 -6.460 1.00 93.62 70 ASP A O 1
ATOM 576 N N . ASP A 1 71 ? 6.327 -15.882 -5.258 1.00 95.25 71 ASP A N 1
ATOM 577 C CA . ASP A 1 71 ? 7.481 -16.569 -5.847 1.00 95.25 71 ASP A CA 1
ATOM 578 C C . ASP A 1 71 ? 7.355 -16.751 -7.365 1.00 95.25 71 ASP A C 1
ATOM 580 O O . ASP A 1 71 ? 8.362 -16.748 -8.077 1.00 95.25 71 ASP A O 1
ATOM 584 N N . ALA A 1 7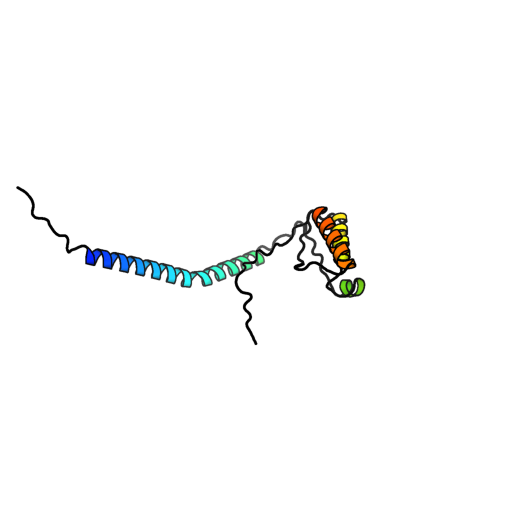2 ? 6.134 -16.916 -7.883 1.00 94.81 72 ALA A N 1
ATOM 585 C CA . ALA A 1 72 ? 5.895 -17.013 -9.319 1.00 94.81 72 ALA A CA 1
ATOM 586 C C . ALA A 1 72 ? 6.220 -15.684 -10.017 1.00 94.81 72 ALA A C 1
ATOM 588 O O . ALA A 1 72 ? 6.922 -15.670 -11.030 1.00 94.81 72 ALA A O 1
ATOM 589 N N . SER A 1 73 ? 5.794 -14.569 -9.424 1.00 94.75 73 SER A N 1
ATOM 590 C CA . SER A 1 73 ? 6.098 -13.220 -9.896 1.00 94.75 73 SER A CA 1
ATOM 591 C C . SER A 1 73 ? 7.598 -12.934 -9.849 1.00 94.75 73 SER A C 1
ATOM 593 O O . SER A 1 73 ? 8.146 -12.400 -10.810 1.00 94.75 73 SER A O 1
ATOM 595 N N . LEU A 1 74 ? 8.292 -13.335 -8.777 1.00 95.88 74 LEU A N 1
ATOM 596 C CA . LEU A 1 74 ? 9.747 -13.172 -8.664 1.00 95.88 74 LEU A CA 1
ATOM 597 C C . LEU A 1 74 ? 10.516 -14.023 -9.683 1.00 95.88 74 LEU A C 1
ATOM 599 O O . LEU A 1 74 ? 11.522 -13.577 -10.232 1.00 95.88 74 LEU A O 1
ATOM 603 N N . LYS A 1 75 ? 10.040 -15.234 -9.990 1.00 94.81 75 LYS A N 1
ATOM 604 C CA . LYS A 1 75 ? 10.617 -16.054 -11.067 1.00 94.81 75 LYS A CA 1
ATOM 605 C C . LYS A 1 75 ? 10.408 -15.423 -12.445 1.00 94.81 75 LYS A C 1
ATOM 607 O O . LYS A 1 75 ? 11.289 -15.541 -13.289 1.00 94.81 75 LYS A O 1
ATOM 612 N N . GLY A 1 76 ? 9.268 -14.766 -12.669 1.00 94.19 76 GLY A N 1
ATOM 613 C CA . GLY A 1 76 ? 8.932 -14.138 -13.950 1.00 94.19 76 GLY A CA 1
ATOM 614 C C . GLY A 1 76 ? 9.597 -12.779 -14.187 1.00 94.19 76 GLY A C 1
ATOM 615 O O . GLY A 1 76 ? 10.031 -12.496 -15.300 1.00 94.19 76 GLY A O 1
ATOM 616 N N . HIS A 1 77 ? 9.696 -11.945 -13.151 1.00 92.69 77 HIS A N 1
ATOM 617 C CA . HIS A 1 77 ? 10.148 -10.550 -13.256 1.00 92.69 77 HIS A CA 1
ATOM 618 C C . HIS A 1 77 ? 11.513 -10.285 -12.614 1.00 92.69 77 HIS A C 1
ATOM 620 O O . HIS A 1 77 ? 12.019 -9.164 -12.656 1.00 92.69 77 HIS A O 1
ATOM 626 N N . GLY A 1 78 ? 12.131 -11.319 -12.047 1.00 92.56 78 GLY A N 1
ATOM 627 C CA . GLY A 1 78 ? 13.418 -11.228 -11.381 1.00 92.56 78 GLY A CA 1
ATOM 628 C C . GLY A 1 78 ? 13.300 -10.918 -9.892 1.00 92.56 78 GLY A C 1
ATOM 629 O O . GLY A 1 78 ? 12.218 -10.812 -9.306 1.00 92.56 78 GLY A O 1
ATOM 630 N N . ARG A 1 79 ? 14.463 -10.801 -9.255 1.00 91.56 79 ARG A N 1
ATOM 631 C CA . ARG A 1 79 ? 14.559 -10.617 -7.809 1.00 91.56 79 ARG A CA 1
ATOM 632 C C . ARG A 1 79 ? 14.069 -9.225 -7.401 1.00 91.56 79 ARG A C 1
ATOM 634 O O . ARG A 1 79 ? 14.388 -8.235 -8.048 1.00 91.56 79 ARG A O 1
ATOM 641 N N . TRP A 1 80 ? 13.345 -9.164 -6.290 1.00 89.81 80 TRP A N 1
ATOM 642 C CA . TRP A 1 80 ? 13.028 -7.914 -5.603 1.00 89.81 80 TRP A CA 1
ATOM 643 C C . TRP A 1 80 ? 14.293 -7.291 -4.967 1.00 89.81 80 TRP A C 1
ATOM 645 O O . TRP A 1 80 ? 15.132 -8.051 -4.469 1.00 89.81 80 TRP A O 1
ATOM 655 N N . PRO A 1 81 ? 14.439 -5.954 -4.893 1.00 89.12 81 PRO A N 1
ATOM 656 C CA . PRO A 1 81 ? 13.536 -4.914 -5.392 1.00 89.12 81 PRO A CA 1
ATOM 657 C C . PRO A 1 81 ? 13.573 -4.766 -6.913 1.00 89.12 81 PRO A C 1
ATOM 659 O O . PRO A 1 81 ? 14.633 -4.773 -7.530 1.00 89.12 81 PRO A O 1
ATOM 662 N N . TRP A 1 82 ? 12.393 -4.630 -7.517 1.00 91.44 82 TRP A N 1
ATOM 663 C CA . TRP A 1 82 ? 12.270 -4.423 -8.958 1.00 91.44 82 TRP A CA 1
ATOM 664 C C . TRP A 1 82 ? 12.580 -2.982 -9.367 1.00 91.44 82 TRP A C 1
ATOM 666 O O . TRP A 1 82 ? 12.412 -2.045 -8.586 1.00 91.44 82 TRP A O 1
ATOM 676 N N . ASN A 1 83 ? 12.951 -2.801 -10.639 1.00 91.81 83 ASN A N 1
ATOM 677 C CA . ASN A 1 83 ? 13.075 -1.477 -11.243 1.00 91.81 83 ASN A CA 1
ATOM 678 C C . ASN A 1 83 ? 11.722 -0.738 -11.188 1.00 91.81 83 ASN A C 1
ATOM 680 O O . ASN A 1 83 ? 10.664 -1.301 -11.484 1.00 91.81 83 ASN A O 1
ATOM 684 N N . ARG A 1 84 ? 11.756 0.553 -10.848 1.00 93.25 84 ARG A N 1
ATOM 685 C CA . ARG A 1 84 ? 10.566 1.404 -10.683 1.00 93.25 84 ARG A CA 1
ATOM 686 C C . ARG A 1 84 ? 9.753 1.582 -11.965 1.00 93.25 84 ARG A C 1
ATOM 688 O O . ARG A 1 84 ? 8.552 1.820 -11.891 1.00 93.25 84 ARG A O 1
ATOM 695 N N . GLY A 1 85 ? 10.367 1.391 -13.132 1.00 94.44 85 GLY A N 1
ATOM 696 C CA . GLY A 1 85 ? 9.663 1.303 -14.409 1.00 94.44 85 GLY A CA 1
ATOM 697 C C . GLY A 1 85 ? 8.656 0.149 -14.445 1.00 94.44 85 GLY A C 1
ATOM 698 O O . GLY A 1 85 ? 7.523 0.357 -14.870 1.00 94.44 85 GLY A O 1
ATOM 699 N N . LEU A 1 86 ? 9.017 -1.026 -13.912 1.00 94.12 86 LEU A N 1
ATOM 700 C CA . LEU A 1 86 ? 8.098 -2.166 -13.816 1.00 94.12 86 LEU A CA 1
ATOM 701 C C . LEU A 1 86 ? 6.941 -1.868 -12.852 1.00 94.12 86 LEU A C 1
ATOM 703 O O . LEU A 1 86 ? 5.792 -2.194 -13.139 1.00 94.12 86 LEU A O 1
ATOM 707 N N . LEU A 1 87 ? 7.225 -1.197 -11.731 1.00 94.81 87 LEU A N 1
ATOM 708 C CA . LEU A 1 87 ? 6.183 -0.752 -10.799 1.00 94.81 87 LEU A CA 1
ATOM 709 C C . LEU A 1 87 ? 5.216 0.244 -11.459 1.00 94.81 87 LEU A C 1
ATOM 711 O O . LEU A 1 87 ? 4.012 0.175 -11.219 1.00 94.81 87 LEU A O 1
ATOM 715 N N . ALA A 1 88 ? 5.716 1.139 -12.316 1.00 96.19 88 ALA A N 1
ATOM 716 C CA . ALA A 1 88 ? 4.883 2.076 -13.067 1.00 96.19 88 ALA A CA 1
ATOM 717 C C . ALA A 1 88 ? 3.924 1.341 -14.016 1.00 96.19 88 ALA A C 1
ATOM 719 O O . ALA A 1 88 ? 2.730 1.647 -14.051 1.00 96.19 88 ALA A O 1
ATOM 720 N N . ASP A 1 89 ? 4.436 0.335 -14.731 1.00 96.06 89 ASP A N 1
ATOM 721 C CA . ASP A 1 89 ? 3.642 -0.485 -15.647 1.00 96.06 89 ASP A CA 1
ATOM 722 C C . ASP A 1 89 ? 2.567 -1.292 -14.892 1.00 96.06 89 ASP A C 1
ATOM 724 O O . ASP A 1 89 ? 1.434 -1.405 -15.370 1.00 96.06 89 ASP A O 1
ATOM 728 N N . LEU A 1 90 ? 2.866 -1.773 -13.677 1.00 95.44 90 LEU A N 1
ATOM 729 C CA . LEU A 1 90 ? 1.882 -2.418 -12.798 1.00 95.44 90 LEU A CA 1
ATOM 730 C C . LEU A 1 90 ? 0.761 -1.460 -12.378 1.00 95.44 90 LEU A C 1
ATOM 732 O O . LEU A 1 90 ? -0.412 -1.815 -12.481 1.00 95.44 90 LEU A O 1
ATOM 736 N N . VAL A 1 91 ? 1.089 -0.239 -11.944 1.00 96.62 91 VAL A N 1
ATOM 737 C CA . VAL A 1 91 ? 0.083 0.765 -11.547 1.00 96.62 91 VAL A CA 1
ATOM 738 C C . VAL A 1 91 ? -0.838 1.118 -12.721 1.00 96.62 91 VAL A C 1
ATOM 740 O O . VAL A 1 91 ? -2.065 1.149 -12.567 1.00 96.62 91 VAL A O 1
ATOM 743 N N . ASP A 1 92 ? -0.270 1.336 -13.909 1.00 97.25 92 ASP A N 1
ATOM 744 C CA . ASP A 1 92 ? -1.047 1.593 -15.124 1.00 97.25 92 ASP A CA 1
ATOM 745 C C . ASP A 1 92 ? -1.926 0.384 -15.499 1.00 97.25 92 ASP A C 1
ATOM 747 O O . ASP A 1 92 ? -3.090 0.555 -15.868 1.00 97.25 92 ASP A O 1
ATOM 751 N N . GLY A 1 93 ? -1.400 -0.840 -15.391 1.00 96.81 93 GLY A N 1
ATOM 752 C CA . GLY A 1 93 ? -2.134 -2.077 -15.672 1.00 96.81 93 GLY A CA 1
ATOM 753 C C . GLY A 1 93 ? -3.310 -2.318 -14.720 1.00 96.81 93 GLY A C 1
ATOM 754 O O . GLY A 1 93 ? -4.416 -2.634 -15.166 1.00 96.81 93 GLY A O 1
ATOM 755 N N . ILE A 1 94 ? -3.109 -2.098 -13.419 1.00 96.06 94 ILE A N 1
ATOM 756 C CA . ILE A 1 94 ? -4.162 -2.216 -12.398 1.00 96.06 94 ILE A CA 1
ATOM 757 C C . ILE A 1 94 ? -5.260 -1.178 -12.646 1.00 96.06 94 ILE A C 1
ATOM 759 O O . ILE A 1 94 ? -6.447 -1.506 -12.602 1.00 96.06 94 ILE A O 1
ATOM 763 N N . THR A 1 95 ? -4.884 0.057 -12.984 1.00 95.94 95 THR A N 1
ATOM 764 C CA . THR A 1 95 ? -5.863 1.106 -13.301 1.00 95.94 95 THR A CA 1
ATOM 765 C C . THR A 1 95 ? -6.687 0.737 -14.534 1.00 95.94 95 THR A C 1
ATOM 767 O O . THR A 1 95 ? -7.915 0.815 -14.507 1.00 95.94 95 THR A O 1
ATOM 770 N N . LYS A 1 96 ? -6.035 0.253 -15.601 1.00 96.56 96 LYS A N 1
ATOM 771 C CA . LYS A 1 96 ? -6.715 -0.230 -16.818 1.00 96.56 96 LYS A CA 1
ATOM 772 C C . LYS A 1 96 ? -7.656 -1.407 -16.554 1.00 96.56 96 LYS A C 1
ATOM 774 O O . LYS A 1 96 ? -8.630 -1.568 -17.280 1.00 96.56 96 LYS A O 1
ATOM 779 N N . SER A 1 97 ? -7.392 -2.192 -15.512 1.00 94.44 97 SER A N 1
ATOM 780 C CA . SER A 1 97 ? -8.236 -3.318 -15.094 1.00 94.44 97 SER A CA 1
ATOM 781 C C . SER A 1 97 ? -9.492 -2.887 -14.319 1.00 94.44 97 SER A C 1
ATOM 783 O O . SER A 1 97 ? -10.265 -3.739 -13.890 1.00 94.44 97 SER A O 1
ATOM 785 N N . GLY A 1 98 ? -9.723 -1.577 -14.146 1.00 93.44 98 GLY A N 1
ATOM 786 C CA . GLY A 1 98 ? -10.943 -1.023 -13.549 1.00 93.44 98 GLY A CA 1
ATOM 787 C C . GLY A 1 98 ? -10.813 -0.601 -12.083 1.00 93.44 98 GLY A C 1
ATOM 788 O O . GLY A 1 98 ? -11.820 -0.285 -11.448 1.00 93.44 98 GLY A O 1
ATOM 789 N N . ALA A 1 99 ? -9.598 -0.570 -11.526 1.00 94.25 99 ALA A N 1
ATOM 790 C CA . ALA A 1 99 ? -9.390 -0.091 -10.163 1.00 94.25 99 ALA A CA 1
ATOM 791 C C . ALA A 1 99 ? -9.762 1.398 -10.037 1.00 94.25 99 ALA A C 1
ATOM 793 O O . ALA A 1 99 ? -9.251 2.249 -10.763 1.00 94.25 99 ALA A O 1
ATOM 794 N N . THR A 1 100 ? -10.644 1.728 -9.087 1.00 93.50 100 THR A N 1
ATOM 795 C CA . THR A 1 100 ? -11.060 3.124 -8.844 1.00 93.50 100 THR A CA 1
ATOM 796 C C . THR A 1 100 ? -10.014 3.908 -8.049 1.00 93.50 100 THR A C 1
ATOM 798 O O . THR A 1 100 ? -9.848 5.108 -8.270 1.00 93.50 100 THR A O 1
ATOM 801 N N . VAL A 1 101 ? -9.327 3.241 -7.117 1.00 94.88 101 VAL A N 1
ATOM 802 C CA . VAL A 1 101 ? -8.217 3.772 -6.315 1.00 94.88 101 VAL A CA 1
ATOM 803 C C . VAL A 1 101 ? -7.218 2.642 -6.071 1.00 94.88 101 VAL A C 1
ATOM 805 O O . VAL A 1 101 ? -7.627 1.501 -5.857 1.00 94.88 101 VAL A O 1
ATOM 808 N N . ILE A 1 102 ? -5.924 2.958 -6.081 1.00 95.62 102 ILE A N 1
ATOM 809 C CA . ILE A 1 102 ? -4.837 2.015 -5.792 1.00 95.62 102 ILE A CA 1
ATOM 810 C C . ILE A 1 102 ? -4.127 2.452 -4.512 1.00 95.62 102 ILE A C 1
ATOM 812 O O . ILE A 1 102 ? -3.568 3.544 -4.461 1.00 95.62 102 ILE A O 1
ATOM 816 N N . GLY A 1 103 ? -4.124 1.600 -3.488 1.00 94.12 103 GLY A N 1
ATOM 817 C CA . GLY A 1 103 ? -3.266 1.776 -2.316 1.00 94.12 103 GLY A CA 1
ATOM 818 C C . GLY A 1 103 ? -1.899 1.149 -2.568 1.00 94.12 103 GLY A C 1
ATOM 819 O O . GLY A 1 103 ? -1.827 -0.046 -2.849 1.00 94.12 103 GLY A O 1
ATOM 820 N N . LEU A 1 104 ? -0.822 1.931 -2.473 1.00 92.12 104 LEU A N 1
ATOM 821 C CA . LEU A 1 104 ? 0.537 1.414 -2.636 1.00 92.12 104 LEU A CA 1
ATOM 822 C C . LEU A 1 104 ? 1.183 1.181 -1.266 1.00 92.12 104 LEU A C 1
ATOM 824 O O . LEU A 1 104 ? 1.536 2.129 -0.567 1.00 92.12 104 LEU A O 1
ATOM 828 N N . ALA A 1 105 ? 1.362 -0.087 -0.900 1.00 89.50 105 ALA A N 1
ATOM 829 C CA . ALA A 1 105 ? 2.034 -0.510 0.329 1.00 89.50 105 ALA A CA 1
ATOM 830 C C . ALA A 1 105 ? 3.516 -0.837 0.069 1.00 89.50 105 ALA A C 1
ATOM 832 O O . ALA A 1 105 ? 3.975 -1.949 0.316 1.00 89.50 105 ALA A O 1
ATOM 833 N N . LEU A 1 106 ? 4.258 0.128 -0.480 1.00 86.62 106 LEU A N 1
ATOM 834 C CA . LEU A 1 106 ? 5.692 0.012 -0.750 1.00 86.62 106 LEU A CA 1
ATOM 835 C C . LEU A 1 106 ? 6.425 1.198 -0.129 1.00 86.62 106 LEU A C 1
ATOM 837 O O . LEU A 1 106 ? 5.983 2.338 -0.259 1.00 86.62 106 LEU A O 1
ATOM 841 N N . VAL A 1 107 ? 7.563 0.929 0.508 1.00 84.81 107 VAL A N 1
ATOM 842 C CA . VAL A 1 107 ? 8.446 1.968 1.047 1.00 84.81 107 VAL A CA 1
ATOM 843 C C . VAL A 1 107 ? 9.570 2.199 0.044 1.00 84.81 107 VAL A C 1
ATOM 845 O O . VAL A 1 107 ? 10.320 1.281 -0.279 1.00 84.81 107 VAL A O 1
ATOM 848 N N . LEU A 1 108 ? 9.658 3.426 -0.469 1.00 85.56 108 LEU A N 1
ATOM 849 C CA . LEU A 1 108 ? 10.618 3.846 -1.492 1.00 85.56 108 LEU A CA 1
ATOM 850 C C . LEU A 1 108 ? 11.401 5.072 -0.980 1.00 85.56 108 LEU A C 1
ATOM 852 O O . LEU A 1 108 ? 11.137 6.185 -1.432 1.00 85.56 108 LEU A O 1
ATOM 856 N N . PRO A 1 109 ? 12.295 4.897 0.013 1.00 82.00 109 PRO A N 1
ATOM 857 C CA . PRO A 1 109 ? 12.851 6.014 0.781 1.00 82.00 109 PRO A CA 1
ATOM 858 C C . PRO A 1 109 ? 13.946 6.778 0.029 1.00 82.00 109 PRO A C 1
ATOM 860 O O . PRO A 1 109 ? 14.133 7.969 0.248 1.00 82.00 109 PRO A O 1
ATOM 863 N N . GLU A 1 110 ? 14.653 6.101 -0.870 1.00 84.94 110 GLU A N 1
ATOM 864 C CA . GLU A 1 110 ? 15.795 6.647 -1.601 1.00 84.94 110 GLU A CA 1
ATOM 865 C C . GLU A 1 110 ? 15.460 6.785 -3.085 1.00 84.94 110 GLU A C 1
ATOM 867 O O . GLU A 1 110 ? 14.649 6.025 -3.615 1.00 84.94 110 GLU A O 1
ATOM 872 N N . ALA A 1 111 ? 16.074 7.749 -3.769 1.00 86.19 111 ALA A N 1
ATOM 873 C CA . ALA A 1 111 ? 16.021 7.820 -5.227 1.00 86.19 111 ALA A CA 1
ATOM 874 C C . ALA A 1 111 ? 17.008 6.813 -5.830 1.00 86.19 111 ALA A C 1
ATOM 876 O O . ALA A 1 111 ? 18.105 6.627 -5.301 1.00 86.19 111 ALA A O 1
ATOM 877 N N . ASP A 1 112 ? 16.646 6.184 -6.946 1.00 85.69 112 ASP A N 1
ATOM 878 C CA . ASP A 1 112 ? 17.570 5.295 -7.647 1.00 85.69 112 ASP A CA 1
ATOM 879 C C . ASP A 1 112 ? 18.526 6.131 -8.511 1.00 85.69 112 ASP A C 1
ATOM 881 O O . ASP A 1 112 ? 18.114 6.798 -9.461 1.00 85.69 112 ASP A O 1
ATOM 885 N N . ALA A 1 113 ? 19.812 6.127 -8.151 1.00 86.00 113 ALA A N 1
ATOM 886 C CA . ALA A 1 113 ? 20.840 6.951 -8.787 1.00 86.00 113 ALA A CA 1
ATOM 887 C C . ALA A 1 113 ? 21.354 6.385 -10.123 1.00 86.00 113 ALA A C 1
ATOM 889 O O . ALA A 1 113 ? 22.087 7.071 -10.841 1.00 86.00 113 ALA A O 1
ATOM 890 N N . SER A 1 114 ? 21.003 5.144 -10.470 1.00 87.44 114 SER A N 1
ATOM 891 C CA . SER A 1 114 ? 21.382 4.569 -11.760 1.00 87.44 114 SER A CA 1
ATOM 892 C C . SER A 1 114 ? 20.637 5.271 -12.911 1.00 87.44 114 SER A C 1
ATOM 894 O O . SER A 1 114 ? 19.502 5.711 -12.725 1.00 87.44 114 SER A O 1
ATOM 896 N N . PRO A 1 115 ? 21.206 5.382 -14.129 1.00 85.19 115 PRO A N 1
ATOM 897 C CA . PRO A 1 115 ? 20.509 6.022 -15.250 1.00 85.19 115 PRO A CA 1
ATOM 898 C C . PRO A 1 115 ? 19.135 5.399 -15.554 1.00 85.19 115 PRO A C 1
ATOM 900 O O . PRO A 1 115 ? 18.168 6.115 -15.824 1.00 85.19 115 PRO A O 1
ATOM 903 N N . GLU A 1 116 ? 19.039 4.069 -15.469 1.00 85.94 116 GLU A N 1
ATOM 904 C CA . GLU A 1 116 ? 17.781 3.328 -15.623 1.00 85.94 116 GLU A CA 1
ATOM 905 C C . GLU A 1 116 ? 16.825 3.567 -14.449 1.00 85.94 116 GLU A C 1
ATOM 907 O O . GLU A 1 116 ? 15.618 3.712 -14.654 1.00 85.94 116 GLU A O 1
ATOM 912 N N . GLY A 1 117 ? 17.364 3.664 -13.236 1.00 88.12 117 GLY A N 1
ATOM 913 C CA . GLY A 1 117 ? 16.648 4.005 -12.016 1.00 88.12 117 GLY A CA 1
ATOM 914 C C . GLY A 1 117 ? 15.996 5.379 -12.058 1.00 88.12 117 GLY A C 1
ATOM 915 O O . GLY A 1 117 ? 14.797 5.495 -11.824 1.00 88.12 117 GLY A O 1
ATOM 916 N N . ILE A 1 118 ? 16.743 6.406 -12.472 1.00 91.06 118 ILE A N 1
ATOM 917 C CA . ILE A 1 118 ? 16.245 7.782 -12.617 1.00 91.06 118 ILE A CA 1
ATOM 918 C C . ILE A 1 118 ? 15.084 7.832 -13.618 1.00 91.06 118 ILE A C 1
ATOM 920 O O . ILE A 1 118 ? 14.079 8.516 -13.397 1.00 91.06 118 ILE A O 1
ATOM 924 N N . ALA A 1 119 ? 15.210 7.123 -14.745 1.00 93.44 119 ALA A N 1
ATOM 925 C CA . ALA A 1 119 ? 14.132 7.019 -15.723 1.00 93.44 119 ALA A CA 1
ATOM 926 C C . ALA A 1 119 ? 12.916 6.273 -15.143 1.00 93.44 119 ALA A C 1
ATOM 928 O O . ALA A 1 119 ? 11.776 6.700 -15.348 1.00 93.44 119 ALA A O 1
ATOM 929 N N . GLY A 1 120 ? 13.155 5.200 -14.387 1.00 94.31 120 GLY A N 1
ATOM 930 C CA . GLY A 1 120 ? 12.134 4.439 -13.672 1.00 94.31 120 GLY A CA 1
ATOM 931 C C . GLY A 1 120 ? 11.378 5.278 -12.642 1.00 94.31 120 GLY A C 1
ATOM 932 O O . GLY A 1 120 ? 10.150 5.271 -12.643 1.00 94.31 120 GLY A O 1
ATOM 933 N N . ASP A 1 121 ? 12.085 6.053 -11.820 1.00 94.00 121 ASP A N 1
ATOM 934 C CA . ASP A 1 121 ? 11.514 6.954 -10.813 1.00 94.00 121 ASP A CA 1
ATOM 935 C C . ASP A 1 121 ? 10.599 7.996 -11.451 1.00 94.00 121 ASP A C 1
ATOM 937 O O . ASP A 1 121 ? 9.466 8.194 -11.009 1.00 94.00 121 ASP A O 1
ATOM 941 N N . LYS A 1 122 ? 11.045 8.617 -12.550 1.00 94.88 122 LYS A N 1
ATOM 942 C CA . LYS A 1 122 ? 10.223 9.571 -13.309 1.00 94.88 122 LYS A CA 1
ATOM 943 C C . LYS A 1 122 ? 8.960 8.918 -13.869 1.00 94.88 122 LYS A C 1
ATOM 945 O O . LYS A 1 122 ? 7.882 9.517 -13.813 1.00 94.88 122 LYS A O 1
ATOM 950 N N . ARG A 1 123 ? 9.075 7.698 -14.407 1.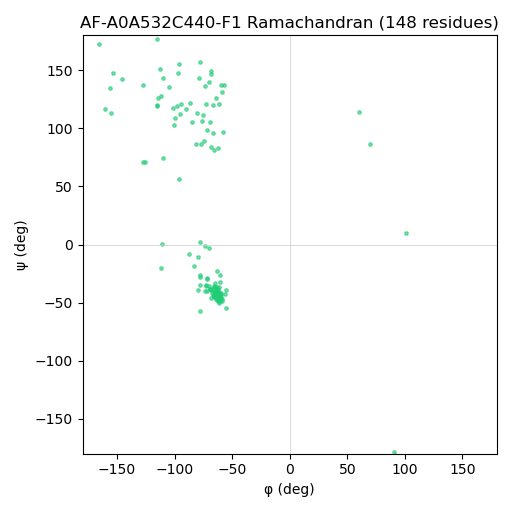00 96.56 123 ARG A N 1
ATOM 951 C CA . ARG A 1 123 ? 7.922 6.947 -14.931 1.00 96.56 123 ARG A CA 1
ATOM 952 C C . ARG A 1 123 ? 6.948 6.580 -13.820 1.00 96.56 123 ARG A C 1
ATOM 954 O O . ARG A 1 123 ? 5.752 6.800 -13.992 1.00 96.56 123 ARG A O 1
ATOM 961 N N . LEU A 1 124 ? 7.444 6.096 -12.684 1.00 95.44 124 LEU A N 1
ATOM 962 C CA . LEU A 1 124 ? 6.610 5.762 -11.536 1.00 95.44 124 LEU A CA 1
ATOM 963 C C . LEU A 1 124 ? 5.905 7.003 -10.990 1.00 95.44 124 LEU A C 1
ATOM 965 O O . LEU A 1 124 ? 4.690 6.977 -10.847 1.00 95.44 124 LEU A O 1
ATOM 969 N N . ALA A 1 125 ? 6.618 8.111 -10.782 1.00 94.62 125 ALA A N 1
ATOM 970 C CA . ALA A 1 125 ? 6.013 9.368 -10.340 1.00 94.62 125 ALA A CA 1
ATOM 971 C C . ALA A 1 125 ? 4.897 9.835 -11.292 1.00 94.62 125 ALA A C 1
ATOM 973 O O . ALA A 1 125 ? 3.817 10.220 -10.846 1.00 94.62 125 ALA A O 1
ATOM 974 N N . THR A 1 126 ? 5.123 9.730 -12.606 1.00 96.75 126 THR A N 1
ATOM 975 C CA . THR A 1 126 ? 4.113 10.067 -13.622 1.00 96.75 126 THR A CA 1
ATOM 976 C C . THR A 1 126 ? 2.901 9.138 -13.538 1.00 96.75 126 THR A C 1
ATOM 978 O O . THR A 1 126 ? 1.768 9.614 -13.558 1.00 96.75 126 THR A O 1
ATOM 981 N N . ALA A 1 127 ? 3.112 7.826 -13.408 1.00 96.38 127 ALA A N 1
ATOM 982 C CA . ALA A 1 127 ? 2.031 6.853 -13.273 1.00 96.38 127 ALA A CA 1
ATOM 983 C C . ALA A 1 127 ? 1.224 7.071 -11.982 1.00 96.38 127 ALA A C 1
ATOM 985 O O . ALA A 1 127 ? -0.003 7.014 -12.014 1.00 96.38 127 ALA A O 1
ATOM 986 N N . LEU A 1 128 ? 1.884 7.371 -10.862 1.00 95.12 128 LEU A N 1
ATOM 987 C CA . LEU A 1 128 ? 1.223 7.657 -9.588 1.00 95.12 128 LEU A CA 1
ATOM 988 C C . LEU A 1 128 ? 0.416 8.959 -9.628 1.00 95.12 128 LEU A C 1
ATOM 990 O O . LEU A 1 128 ? -0.675 8.995 -9.070 1.00 95.12 128 LEU A O 1
ATOM 994 N N . ALA A 1 129 ? 0.918 10.004 -10.295 1.00 94.50 129 ALA A N 1
ATOM 995 C CA . ALA A 1 129 ? 0.212 11.279 -10.441 1.00 94.50 129 ALA A CA 1
ATOM 996 C C . ALA A 1 129 ? -0.971 11.196 -11.419 1.00 94.50 129 ALA A C 1
ATOM 998 O O . ALA A 1 129 ? -1.997 11.846 -11.226 1.00 94.50 129 ALA A O 1
ATOM 999 N N . LYS A 1 130 ? -0.824 10.402 -12.483 1.00 96.00 130 LYS A N 1
ATOM 1000 C CA . LYS A 1 130 ? -1.857 10.176 -13.501 1.00 96.00 130 LYS A CA 1
ATOM 1001 C C . LYS A 1 130 ? -3.008 9.317 -12.975 1.00 96.00 130 LYS A C 1
ATOM 1003 O O . LYS A 1 130 ? -4.161 9.567 -13.321 1.00 96.00 130 LYS A O 1
ATOM 1008 N N . ASN A 1 131 ? -2.702 8.283 -12.194 1.00 95.75 131 ASN A N 1
ATOM 1009 C CA . ASN A 1 131 ? -3.687 7.331 -11.689 1.00 95.75 131 ASN A CA 1
ATOM 1010 C C . ASN A 1 131 ? -4.145 7.719 -10.274 1.00 95.75 131 ASN A C 1
ATOM 1012 O O . ASN A 1 131 ? -3.426 8.378 -9.528 1.00 95.75 131 ASN A O 1
ATOM 1016 N N . ARG A 1 132 ? -5.350 7.306 -9.862 1.00 94.62 132 ARG A N 1
ATOM 1017 C CA . ARG A 1 132 ? -5.852 7.602 -8.508 1.00 94.62 132 ARG A CA 1
ATOM 1018 C C . ARG A 1 132 ? -5.143 6.709 -7.494 1.00 94.62 132 ARG A C 1
ATOM 1020 O O . ARG A 1 132 ? -5.604 5.607 -7.204 1.00 94.62 132 ARG A O 1
ATOM 1027 N N . THR A 1 133 ? -4.014 7.178 -6.979 1.00 93.56 133 THR A N 1
ATOM 1028 C CA . THR A 1 133 ? -3.182 6.431 -6.034 1.00 93.56 133 THR A CA 1
ATOM 1029 C C . THR A 1 133 ? -3.226 7.043 -4.635 1.00 93.56 133 THR A C 1
ATOM 1031 O O . THR A 1 133 ? -3.316 8.257 -4.468 1.00 93.56 133 THR A O 1
ATOM 1034 N N . ALA A 1 134 ? -3.212 6.182 -3.621 1.00 91.62 134 ALA A N 1
ATOM 1035 C CA . ALA A 1 134 ? -3.099 6.541 -2.218 1.00 91.62 134 ALA A CA 1
ATOM 1036 C C . ALA A 1 134 ? -1.774 5.984 -1.690 1.00 91.62 134 ALA A C 1
ATOM 1038 O O . ALA A 1 134 ? -1.532 4.775 -1.744 1.00 91.62 134 ALA A O 1
ATOM 1039 N N . LEU A 1 135 ? -0.914 6.87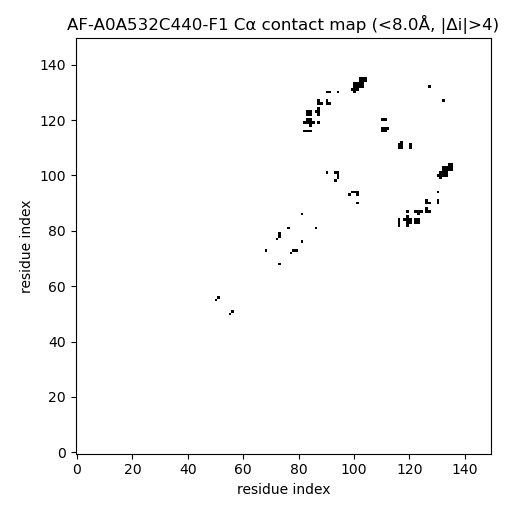7 -1.203 1.00 88.56 135 LEU A N 1
ATOM 1040 C CA . LEU A 1 135 ? 0.399 6.536 -0.666 1.00 88.56 135 LEU A CA 1
ATOM 1041 C C . LEU A 1 135 ? 0.361 6.612 0.857 1.00 88.56 135 LEU A C 1
ATOM 1043 O O . LEU A 1 135 ? -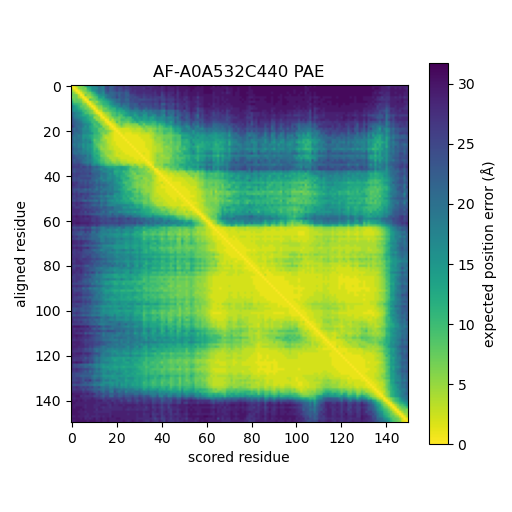0.169 7.570 1.423 1.00 88.56 135 LEU A O 1
ATOM 1047 N N . ALA A 1 136 ? 0.947 5.616 1.515 1.00 81.81 136 ALA A N 1
ATOM 1048 C CA . ALA A 1 136 ? 1.220 5.714 2.938 1.00 81.81 136 ALA A CA 1
ATOM 1049 C C . ALA A 1 136 ? 2.380 6.695 3.145 1.00 81.81 136 ALA A C 1
ATOM 1051 O O . ALA A 1 136 ? 3.477 6.489 2.627 1.00 81.81 136 ALA A O 1
ATOM 1052 N N . VAL A 1 137 ? 2.137 7.762 3.901 1.00 76.06 137 VAL A N 1
ATOM 1053 C CA . VAL A 1 137 ? 3.187 8.688 4.329 1.00 76.06 137 VAL A CA 1
ATOM 1054 C C . VAL A 1 137 ? 3.532 8.346 5.768 1.00 76.06 137 VAL A C 1
ATOM 1056 O O . VAL A 1 137 ? 2.680 8.435 6.652 1.00 76.06 137 VAL A O 1
ATOM 1059 N N . SER A 1 138 ? 4.779 7.939 6.002 1.00 70.81 138 SER A N 1
ATOM 1060 C CA . SER A 1 138 ? 5.304 7.852 7.360 1.00 70.81 138 SER A CA 1
ATOM 1061 C C . SER A 1 138 ? 5.598 9.269 7.840 1.00 70.81 138 SER A C 1
ATOM 1063 O O . SER A 1 138 ? 6.491 9.934 7.317 1.00 70.81 138 SER A O 1
ATOM 1065 N N . LEU A 1 139 ? 4.826 9.746 8.814 1.00 72.25 139 LEU A N 1
ATOM 1066 C CA . LEU A 1 139 ? 5.184 10.936 9.577 1.00 72.25 139 LEU A CA 1
ATOM 1067 C C . LEU A 1 139 ? 6.261 10.504 10.574 1.00 72.25 139 LEU A C 1
ATOM 1069 O O . LEU A 1 139 ? 5.956 10.073 11.684 1.00 72.25 139 LEU A O 1
ATOM 1073 N N . GLY A 1 140 ? 7.520 10.529 10.139 1.00 55.53 140 GLY A N 1
ATOM 1074 C CA . GLY A 1 140 ? 8.642 10.293 11.037 1.00 55.53 140 GLY A CA 1
ATOM 1075 C C . GLY A 1 140 ? 8.630 11.329 12.160 1.00 55.53 140 GLY A C 1
ATOM 1076 O O . GLY A 1 140 ? 8.517 12.525 11.902 1.00 55.53 140 GLY A O 1
ATOM 1077 N N . ASN A 1 141 ? 8.752 10.877 13.406 1.00 54.25 141 ASN A N 1
ATOM 1078 C CA . ASN A 1 141 ? 9.208 11.745 14.480 1.00 54.25 141 ASN A CA 1
ATOM 1079 C C . ASN A 1 141 ? 10.737 11.708 14.419 1.00 54.25 141 ASN A C 1
ATOM 1081 O O . ASN A 1 141 ? 11.332 10.688 14.765 1.00 54.25 141 ASN A O 1
ATOM 1085 N N . GLU A 1 142 ? 11.376 12.767 13.924 1.00 56.53 142 GLU A N 1
ATOM 1086 C CA . GLU A 1 142 ? 12.833 12.906 13.986 1.00 56.53 142 GLU A CA 1
ATOM 1087 C C . GLU A 1 142 ? 13.275 13.052 15.452 1.00 56.53 142 GLU A C 1
ATOM 1089 O O . GLU A 1 142 ? 13.489 14.147 15.959 1.00 56.53 142 GLU A O 1
ATOM 1094 N N . ALA A 1 143 ? 13.377 11.934 16.165 1.00 46.31 143 ALA A N 1
ATOM 1095 C CA . ALA A 1 143 ? 14.157 11.810 17.383 1.00 46.31 143 ALA A CA 1
ATOM 1096 C C . ALA A 1 143 ? 14.541 10.339 17.568 1.00 46.31 143 ALA A C 1
ATOM 1098 O O . ALA A 1 143 ? 13.698 9.483 17.824 1.00 46.31 143 ALA A O 1
ATOM 1099 N N . THR A 1 144 ? 15.845 10.091 17.460 1.00 42.25 144 THR A N 1
ATOM 1100 C CA . THR A 1 144 ? 16.559 8.866 17.843 1.00 42.25 144 THR A CA 1
ATOM 1101 C C . THR A 1 144 ? 16.281 7.629 16.987 1.00 42.25 144 THR A C 1
ATOM 1103 O O . THR A 1 144 ? 15.510 6.742 17.344 1.00 42.25 144 THR A O 1
ATOM 1106 N N . VAL A 1 145 ? 17.047 7.505 15.898 1.00 48.69 145 VAL A N 1
ATOM 1107 C CA . VAL A 1 145 ? 17.633 6.204 15.555 1.00 48.69 145 VAL A CA 1
ATOM 1108 C C . VAL A 1 145 ? 18.467 5.805 16.773 1.00 48.69 145 VAL A C 1
ATOM 1110 O O . VAL A 1 145 ? 19.549 6.340 16.996 1.00 48.69 145 VAL A O 1
ATOM 1113 N N . SER A 1 146 ? 17.886 4.976 17.641 1.00 43.97 146 SER A N 1
ATOM 1114 C CA . SER A 1 146 ? 18.602 4.337 18.737 1.00 43.97 146 SER A CA 1
ATOM 1115 C C . SER A 1 146 ? 19.590 3.368 18.109 1.00 43.97 146 SER A C 1
ATOM 1117 O O . SER A 1 146 ? 19.241 2.248 17.749 1.00 43.97 146 SER A O 1
ATOM 1119 N N . GLU A 1 147 ? 20.819 3.837 17.948 1.00 52.00 147 GLU A N 1
ATOM 1120 C CA . GLU A 1 147 ? 22.006 3.010 17.806 1.00 52.00 147 GLU A CA 1
ATOM 1121 C C . GLU A 1 147 ? 22.167 2.201 19.103 1.00 52.00 147 GLU A C 1
ATOM 1123 O O . GLU A 1 147 ? 22.804 2.623 20.062 1.00 52.00 147 GLU A O 1
ATOM 1128 N N . ALA A 1 148 ? 21.450 1.084 19.173 1.00 39.22 148 ALA A N 1
ATOM 1129 C CA . ALA A 1 148 ? 21.560 0.038 20.180 1.00 39.22 148 ALA A CA 1
ATOM 1130 C C . ALA A 1 148 ? 20.892 -1.192 19.539 1.00 39.22 148 ALA A C 1
ATOM 1132 O O . ALA A 1 148 ? 19.727 -1.130 19.160 1.00 39.22 148 ALA A O 1
ATOM 1133 N N . GLU A 1 149 ? 21.578 -2.297 19.286 1.00 41.44 149 GLU A N 1
ATOM 1134 C CA . GLU A 1 149 ? 22.390 -3.031 20.251 1.00 41.44 149 GLU A CA 1
ATOM 1135 C C . GLU A 1 149 ? 23.330 -4.047 19.538 1.00 41.44 149 GLU A C 1
ATOM 1137 O O . GLU A 1 149 ? 23.251 -4.164 18.313 1.00 41.44 149 GLU A O 1
ATOM 1142 N N . PRO A 1 150 ? 24.253 -4.693 20.282 1.00 47.94 150 PRO A N 1
ATOM 1143 C CA . PRO A 1 150 ? 25.631 -5.022 19.880 1.00 47.94 150 PRO A CA 1
ATOM 1144 C C . PRO A 1 150 ? 25.833 -6.243 18.971 1.00 47.94 150 PRO A C 1
ATOM 1146 O O . PRO A 1 150 ? 24.957 -7.136 18.922 1.00 47.94 150 PRO A O 1
#

Foldseek 3Di:
DDDDDPDPPPCPVVVVVVVVVVVVVVVVVVVVCVVCVPPVVVVVVVVVVVCCVVDPDDCPDDLDDDDDCDPVNCVVQHHPPHQLLVVLVVLVVVVVVPNQEAEDPDDDPDQDPDPSRNVSVVSNVVSPVVHRYDYDDPPDPPDDPDPDDD

Sequence (150 aa):
MSLLVDWRWADWRQAGRRKVSGLVVVLLLLGCHFAFDGPLSRLRERTYDFYQFLAPRQVTSNPVVIVSIDDASLKGHGRWPWNRGLLADLVDGITKSGATVIGLALVLPEADASPEGIAGDKRLATALAKNRTALAVSLGNEATVSEAEP

Mean predicted aligned error: 13.69 Å

Radius of gyration: 31.01 Å; Cα contacts (8 Å, |Δi|>4): 68; chains: 1; bounding box: 48×72×82 Å